Protein AF-A0A358XU32-F1 (afdb_monomer)

Radius of gyration: 19.46 Å; Cα contacts (8 Å, |Δi|>4): 317; chains: 1; bounding box: 49×41×55 Å

Sequence (170 aa):
PSLWIEPQGDWGEGEVILVEIPSSSETIDNIVAFWQPARGLSGYQDYYFAYRMSWGAEPLSAPHSGLILETAAGKPAFGDEGSDERVFVIDFSDGDSIHDFSTETNVAQVNAFSSAGKITNVSASLVGASGNYRVYLKLDPGDADLAELRVAIEVGGRQWGETWLYRWTR

Structure (mmCIF, N/CA/C/O backbone):
data_AF-A0A358XU32-F1
#
_entry.id   AF-A0A358XU32-F1
#
loop_
_atom_site.group_PDB
_atom_site.id
_atom_site.type_symbol
_atom_site.label_atom_id
_atom_site.label_alt_id
_atom_site.label_comp_id
_atom_site.label_asym_id
_atom_site.label_entity_id
_atom_site.label_seq_id
_atom_site.pdbx_PDB_ins_code
_atom_site.Cartn_x
_atom_site.Cartn_y
_atom_site.Cartn_z
_atom_site.occupancy
_atom_site.B_iso_or_equiv
_atom_site.auth_seq_id
_atom_site.auth_comp_id
_atom_site.auth_asym_id
_atom_site.auth_atom_id
_atom_site.pdbx_PDB_model_num
ATOM 1 N N . PRO A 1 1 ? -16.948 9.452 -1.494 1.00 88.69 1 PRO A N 1
ATOM 2 C CA . PRO A 1 1 ? -16.192 10.289 -0.532 1.00 88.69 1 PRO A CA 1
ATOM 3 C C . PRO A 1 1 ? -15.270 9.383 0.281 1.00 88.69 1 PRO A C 1
ATOM 5 O O . PRO A 1 1 ? -15.621 8.225 0.484 1.00 88.69 1 PRO A O 1
ATOM 8 N N . SER A 1 2 ? -14.144 9.909 0.744 1.00 91.06 2 SER A N 1
ATOM 9 C CA . SER A 1 2 ? -13.258 9.260 1.708 1.00 91.06 2 SER A CA 1
ATOM 10 C C . SER A 1 2 ? -13.798 9.458 3.127 1.00 91.06 2 SER A C 1
ATOM 12 O O . SER A 1 2 ? -14.370 10.511 3.432 1.00 91.06 2 SER A O 1
ATOM 14 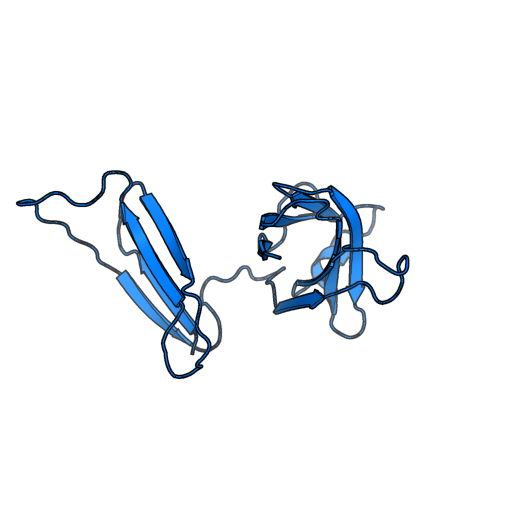N N . LEU A 1 3 ? -13.625 8.451 3.987 1.00 92.88 3 LEU A N 1
ATOM 15 C CA . LEU A 1 3 ? -13.949 8.498 5.414 1.00 92.88 3 LEU A CA 1
ATOM 16 C C . LEU A 1 3 ? -12.671 8.281 6.224 1.00 92.88 3 LEU A C 1
ATOM 18 O O . LEU A 1 3 ? -12.036 7.237 6.116 1.00 92.88 3 LEU A O 1
ATOM 22 N N . TRP A 1 4 ? -12.331 9.250 7.067 1.00 92.81 4 TRP A N 1
ATOM 23 C CA . TRP A 1 4 ? -11.232 9.151 8.019 1.00 92.81 4 TRP A CA 1
ATOM 24 C C . TRP A 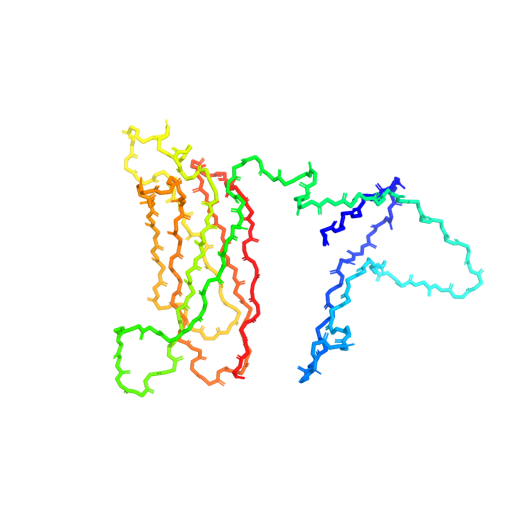1 4 ? -11.765 8.930 9.437 1.00 92.81 4 TRP A C 1
ATOM 26 O O . TRP A 1 4 ? -12.598 9.710 9.912 1.00 92.81 4 TRP A O 1
ATOM 36 N N . ILE A 1 5 ? -11.271 7.886 10.107 1.00 93.94 5 ILE A N 1
ATOM 37 C CA . ILE A 1 5 ? -11.549 7.602 11.518 1.00 93.94 5 ILE A CA 1
ATOM 38 C C . ILE A 1 5 ? -10.368 8.077 12.352 1.00 93.94 5 ILE A C 1
ATOM 40 O O . ILE A 1 5 ? -9.248 7.604 12.189 1.00 93.94 5 ILE A O 1
ATOM 44 N N . GLU A 1 6 ? -10.635 8.987 13.280 1.00 93.75 6 GLU A N 1
ATOM 45 C CA . GLU A 1 6 ? -9.652 9.454 14.251 1.00 93.75 6 GLU A CA 1
ATOM 46 C C . GLU A 1 6 ? -10.066 8.991 15.654 1.00 93.75 6 GLU A C 1
ATOM 48 O O . GLU A 1 6 ? -11.020 9.548 16.221 1.00 93.75 6 GLU A O 1
ATOM 53 N N . PRO A 1 7 ? -9.385 7.975 16.217 1.00 95.31 7 PRO A N 1
ATOM 54 C CA . PRO A 1 7 ? -9.605 7.535 17.588 1.00 95.31 7 PRO A CA 1
ATOM 55 C C . PRO A 1 7 ? -9.501 8.701 18.574 1.00 95.31 7 PRO A C 1
ATOM 57 O O . PRO A 1 7 ? -8.613 9.545 18.475 1.00 95.31 7 PRO A O 1
ATOM 60 N N . GLN A 1 8 ? -10.427 8.761 19.526 1.00 96.56 8 GLN A N 1
ATOM 61 C CA . GLN A 1 8 ? -10.395 9.710 20.633 1.00 96.56 8 GLN A CA 1
ATOM 62 C C . GLN A 1 8 ? -10.092 8.941 21.917 1.00 96.56 8 GLN A C 1
ATOM 64 O O . GLN A 1 8 ? -10.892 8.118 22.368 1.00 96.56 8 GLN A O 1
ATOM 69 N N . GLY A 1 9 ? -8.933 9.231 22.501 1.00 94.62 9 GLY A N 1
ATOM 70 C CA . GLY A 1 9 ? -8.390 8.471 23.622 1.00 94.62 9 GLY A CA 1
ATOM 71 C C . GLY A 1 9 ? -7.558 7.271 23.171 1.00 94.62 9 GLY A C 1
ATOM 72 O O . GLY A 1 9 ? -7.222 7.129 21.998 1.00 94.62 9 GLY A O 1
ATOM 73 N N . ASP A 1 10 ? -7.200 6.432 24.136 1.00 93.88 10 ASP A N 1
ATOM 74 C CA . ASP A 1 10 ? -6.368 5.253 23.920 1.00 93.88 10 ASP A CA 1
ATOM 75 C C . ASP A 1 10 ? -7.252 4.016 23.720 1.00 93.88 10 ASP A C 1
ATOM 77 O O . ASP A 1 10 ? -8.004 3.627 24.614 1.00 93.88 10 ASP A O 1
ATOM 81 N N . TRP A 1 11 ? -7.189 3.423 22.528 1.00 94.44 11 TRP A N 1
ATOM 82 C CA . TRP A 1 11 ? -7.909 2.190 22.191 1.00 94.44 11 TRP A CA 1
ATOM 83 C C . TRP A 1 11 ? -7.127 0.922 22.563 1.00 94.44 11 TRP A C 1
ATOM 85 O O . TRP A 1 11 ? -7.644 -0.185 22.393 1.00 94.44 11 TRP A O 1
ATOM 95 N N . GLY A 1 12 ? -5.915 1.080 23.101 1.00 94.19 12 GLY A N 1
ATOM 96 C CA . GLY A 1 12 ? -5.011 0.001 23.468 1.00 94.19 12 GLY A CA 1
ATOM 97 C C . GLY A 1 12 ? -4.311 -0.633 22.268 1.00 94.19 12 GLY A C 1
ATOM 98 O O . GLY A 1 12 ? -4.339 -0.128 21.148 1.00 94.19 12 GLY A O 1
ATOM 99 N N . GLU A 1 13 ? -3.660 -1.768 22.516 1.00 95.88 13 GLU A N 1
ATOM 100 C CA . GLU A 1 13 ? -3.020 -2.567 21.470 1.00 95.88 13 GLU A CA 1
ATOM 101 C C . GLU A 1 13 ? -4.052 -3.294 20.602 1.00 95.88 13 GLU A C 1
ATOM 103 O O . GLU A 1 13 ? -5.073 -3.797 21.084 1.00 95.88 13 GLU A O 1
ATOM 108 N N . GLY A 1 14 ? -3.739 -3.415 19.319 1.00 95.88 14 GLY A N 1
ATOM 109 C CA . GLY A 1 14 ? -4.583 -4.057 18.325 1.00 95.88 14 GLY A CA 1
ATOM 110 C C . GLY A 1 14 ? -4.071 -3.792 16.920 1.00 95.88 14 GLY A C 1
ATOM 111 O O . GLY A 1 14 ? -2.914 -3.416 16.726 1.00 95.88 14 GLY A O 1
ATOM 112 N N . GLU A 1 15 ? -4.946 -3.986 15.949 1.00 96.81 15 GLU A N 1
ATOM 113 C CA . GLU A 1 15 ? -4.623 -3.882 14.535 1.00 96.81 15 GLU A CA 1
ATOM 114 C C . GLU A 1 15 ? -5.796 -3.317 13.734 1.00 96.81 15 GLU A C 1
ATOM 116 O O . GLU A 1 15 ? -6.964 -3.494 14.084 1.00 96.81 15 GLU A O 1
ATOM 121 N N . VAL A 1 16 ? -5.482 -2.623 12.641 1.00 96.19 16 VAL A N 1
ATOM 122 C CA . VAL A 1 16 ? -6.480 -2.273 11.629 1.00 96.19 16 VAL A CA 1
ATOM 123 C C . VAL A 1 16 ? -6.573 -3.440 10.658 1.00 96.19 16 VAL A C 1
ATOM 125 O O . VAL A 1 16 ? -5.590 -3.796 10.012 1.00 96.19 16 VAL A O 1
ATOM 128 N N . ILE A 1 17 ? -7.758 -4.027 10.561 1.00 96.44 17 ILE A N 1
ATOM 129 C CA . ILE A 1 17 ? -8.057 -5.134 9.664 1.00 96.44 17 ILE A CA 1
ATOM 130 C C . ILE A 1 17 ? -8.706 -4.593 8.400 1.00 96.44 17 ILE A C 1
ATOM 132 O O . ILE A 1 17 ? -9.667 -3.826 8.473 1.00 96.44 17 ILE A O 1
ATOM 136 N N . LEU A 1 18 ? -8.207 -5.051 7.253 1.00 95.94 18 LEU A N 1
ATOM 137 C CA . LEU A 1 18 ? -8.841 -4.916 5.948 1.00 95.94 18 LEU A CA 1
ATOM 138 C C . LEU A 1 18 ? -9.359 -6.290 5.513 1.00 95.94 18 LEU A C 1
ATOM 140 O O . LEU A 1 18 ? -8.600 -7.259 5.464 1.00 95.94 18 LEU A O 1
ATOM 144 N N . VAL A 1 19 ? -10.646 -6.369 5.188 1.00 95.25 19 VAL A N 1
ATOM 145 C CA . VAL A 1 19 ? -11.275 -7.550 4.596 1.00 95.25 19 VAL A CA 1
ATOM 146 C C . VAL A 1 19 ? -11.686 -7.218 3.175 1.00 95.25 19 VAL A C 1
ATOM 148 O O . VAL A 1 19 ? -12.466 -6.294 2.942 1.00 95.25 19 VAL A O 1
ATOM 151 N N . GLU A 1 20 ? -11.187 -8.021 2.245 1.00 93.75 20 GLU A N 1
ATOM 152 C CA . GLU A 1 20 ? -11.526 -7.966 0.830 1.00 93.75 20 GLU A CA 1
ATOM 153 C C . GLU A 1 20 ? -12.323 -9.222 0.485 1.00 93.75 20 GLU A C 1
ATOM 155 O O . GLU A 1 20 ? -11.852 -10.349 0.656 1.00 93.75 20 GLU A O 1
ATOM 160 N N . ILE A 1 21 ? -13.557 -9.035 0.034 1.00 93.12 21 ILE A N 1
ATOM 161 C CA . ILE A 1 21 ? -14.456 -10.124 -0.335 1.00 93.12 21 ILE A CA 1
ATOM 162 C C . ILE A 1 21 ? -14.474 -10.201 -1.864 1.00 93.12 21 ILE A C 1
ATOM 164 O O . ILE A 1 21 ? -14.768 -9.201 -2.519 1.00 93.12 21 ILE A O 1
ATOM 168 N N . PRO A 1 22 ? -14.182 -11.356 -2.484 1.00 91.00 22 PRO A N 1
ATOM 169 C CA . PRO A 1 22 ? -14.328 -11.495 -3.926 1.00 91.00 22 PRO A CA 1
ATOM 170 C C . PRO A 1 22 ? -15.769 -11.187 -4.353 1.00 91.00 22 PRO A C 1
ATOM 172 O O . PRO A 1 22 ? -16.711 -11.834 -3.897 1.00 91.00 22 PRO A O 1
ATOM 175 N N . SER A 1 23 ? -15.940 -10.201 -5.233 1.00 91.44 23 SER A N 1
ATOM 176 C CA . SER A 1 23 ? -17.242 -9.811 -5.774 1.00 91.44 23 SER A CA 1
ATOM 177 C C . SER A 1 23 ? -17.152 -9.632 -7.283 1.00 91.44 23 SER A C 1
ATOM 179 O O . SER A 1 23 ? -16.192 -9.067 -7.800 1.00 91.44 23 SER A O 1
ATOM 181 N N . SER A 1 24 ? -18.176 -10.106 -7.990 1.00 92.00 24 SER A N 1
ATOM 182 C CA . SER A 1 24 ? -18.363 -9.875 -9.425 1.00 92.00 24 SER A CA 1
ATOM 183 C C . SER A 1 24 ? -19.356 -8.743 -9.718 1.00 92.00 24 SER A C 1
ATOM 185 O O . SER A 1 24 ? -19.739 -8.562 -10.871 1.00 92.00 24 SER A O 1
ATOM 187 N N . SER A 1 25 ? -19.836 -8.035 -8.688 1.00 92.19 25 SER A N 1
ATOM 188 C CA . SER A 1 25 ? -20.835 -6.968 -8.802 1.00 92.19 25 SER A CA 1
ATOM 189 C C . SER A 1 25 ? -20.398 -5.728 -8.034 1.00 92.19 25 SER A C 1
ATOM 191 O O . SER A 1 25 ? -20.047 -5.824 -6.860 1.00 92.19 25 SER A O 1
ATOM 193 N N . GLU A 1 26 ? -20.509 -4.560 -8.667 1.00 90.12 26 GLU A N 1
ATOM 194 C CA . GLU A 1 26 ? -20.269 -3.259 -8.023 1.00 90.12 26 GLU A CA 1
ATOM 195 C C . GLU A 1 26 ? -21.343 -2.889 -6.990 1.00 90.12 26 GLU A C 1
ATOM 197 O O . GLU A 1 26 ? -21.133 -2.024 -6.150 1.00 90.12 26 GLU A O 1
ATOM 202 N N . THR A 1 27 ? -22.510 -3.540 -7.042 1.00 91.75 27 THR A N 1
ATOM 203 C CA . THR A 1 27 ? -23.629 -3.258 -6.130 1.00 91.75 27 THR A CA 1
ATOM 204 C C . THR A 1 27 ? -23.484 -3.919 -4.762 1.00 91.75 27 THR A C 1
ATOM 206 O O . THR A 1 27 ? -24.317 -3.691 -3.886 1.00 91.75 27 THR A O 1
ATOM 209 N N . ILE A 1 28 ? -22.479 -4.780 -4.596 1.00 90.62 28 ILE A N 1
ATOM 210 C CA . ILE A 1 28 ? -22.222 -5.513 -3.361 1.00 90.62 28 ILE A CA 1
ATOM 211 C C . ILE A 1 28 ? -20.959 -4.931 -2.745 1.00 90.62 28 ILE A C 1
ATOM 213 O O . ILE A 1 28 ? -19.878 -5.079 -3.316 1.00 90.62 28 ILE A O 1
ATOM 217 N N . ASP A 1 29 ? -21.102 -4.314 -1.572 1.00 92.12 29 ASP A N 1
ATOM 218 C CA . ASP A 1 29 ? -19.961 -3.848 -0.790 1.00 92.12 29 ASP A CA 1
ATOM 219 C C . ASP A 1 29 ? -19.021 -5.019 -0.504 1.00 92.12 29 ASP A C 1
ATOM 221 O O . ASP A 1 29 ? -19.417 -6.051 0.046 1.00 92.12 29 ASP A O 1
ATOM 225 N N . ASN A 1 30 ? -17.765 -4.856 -0.898 1.00 94.81 30 ASN A N 1
ATOM 226 C CA . ASN A 1 30 ? -16.784 -5.930 -0.880 1.00 94.81 30 ASN A CA 1
ATOM 227 C C . ASN A 1 30 ? -15.498 -5.563 -0.125 1.00 94.81 30 ASN A C 1
ATOM 229 O O . ASN A 1 30 ? -14.555 -6.352 -0.109 1.00 94.81 30 ASN A O 1
ATOM 233 N N . ILE A 1 31 ? -15.484 -4.392 0.518 1.00 95.94 31 ILE A N 1
ATOM 234 C CA . ILE A 1 31 ? -14.379 -3.873 1.323 1.00 95.94 31 ILE A CA 1
ATOM 235 C C . ILE A 1 31 ? -14.896 -3.529 2.718 1.00 95.94 31 ILE A C 1
ATOM 237 O O . ILE A 1 31 ? -15.850 -2.765 2.866 1.00 95.94 31 ILE A O 1
ATOM 241 N N . VAL A 1 32 ? -14.242 -4.065 3.748 1.00 96.75 32 VAL A N 1
ATOM 242 C CA . VAL A 1 32 ? -14.517 -3.735 5.153 1.00 96.75 32 VAL A CA 1
ATOM 243 C C . VAL A 1 32 ? -13.209 -3.376 5.843 1.00 96.75 32 VAL A C 1
ATOM 245 O O . VAL A 1 32 ? -12.237 -4.118 5.738 1.00 96.75 32 VAL A O 1
ATOM 248 N N . ALA A 1 33 ? -13.189 -2.265 6.580 1.00 96.75 33 ALA A N 1
ATOM 249 C CA . ALA A 1 33 ? -12.054 -1.866 7.404 1.00 96.75 33 ALA A CA 1
ATOM 250 C C . ALA A 1 33 ? -12.504 -1.582 8.841 1.00 96.75 33 ALA A C 1
ATOM 252 O O . ALA A 1 33 ? -13.501 -0.888 9.053 1.00 96.75 33 ALA A O 1
ATOM 253 N N . PHE A 1 34 ? -11.789 -2.115 9.832 1.00 96.19 34 PHE A N 1
ATOM 254 C CA . PHE A 1 34 ? -12.105 -1.901 11.246 1.00 96.19 34 PHE A CA 1
ATOM 255 C C . PHE A 1 34 ? -10.878 -2.065 12.145 1.00 96.19 34 PHE A C 1
ATOM 257 O O . PHE A 1 34 ? -9.904 -2.714 11.784 1.00 96.19 34 PHE A O 1
ATOM 264 N N . TRP A 1 35 ? -10.939 -1.480 13.340 1.00 97.00 35 TRP A N 1
ATOM 265 C CA . TRP A 1 35 ? -9.967 -1.727 14.402 1.00 97.00 35 TRP A CA 1
ATOM 266 C C . TRP A 1 35 ? -10.348 -2.973 15.205 1.00 97.00 35 TRP A C 1
ATOM 268 O O . TRP A 1 35 ? -11.494 -3.105 15.641 1.00 97.00 35 TRP A O 1
ATOM 278 N N . GLN A 1 36 ? -9.379 -3.853 15.444 1.00 95.94 36 GLN A N 1
ATOM 279 C CA . GLN A 1 36 ? -9.516 -5.053 16.257 1.00 95.94 36 GLN A CA 1
ATOM 280 C C . GLN A 1 36 ? -8.546 -4.998 17.449 1.00 95.94 36 GLN A C 1
ATOM 282 O O . GLN A 1 36 ? -7.333 -5.022 17.245 1.00 95.94 36 GLN A O 1
ATOM 287 N N . PRO A 1 37 ? -9.039 -4.970 18.702 1.00 95.88 37 PRO A N 1
ATOM 288 C CA . PRO A 1 37 ? -8.181 -5.060 19.882 1.00 95.88 37 PRO A CA 1
ATOM 289 C C . PRO A 1 37 ? -7.406 -6.383 19.920 1.00 95.88 37 PRO A C 1
ATOM 291 O O . PRO A 1 37 ? -7.974 -7.441 19.647 1.00 95.88 37 PRO A O 1
ATOM 294 N N . ALA A 1 38 ? -6.143 -6.356 20.351 1.00 95.69 38 ALA A N 1
ATOM 295 C CA . ALA A 1 38 ? -5.232 -7.508 20.291 1.00 95.69 38 ALA A CA 1
ATOM 296 C C . ALA A 1 38 ? -5.727 -8.746 21.064 1.00 95.69 38 ALA A C 1
ATOM 298 O O . ALA A 1 38 ? -5.402 -9.880 20.721 1.00 95.69 38 ALA A O 1
ATOM 299 N N . ARG A 1 39 ? -6.518 -8.544 22.126 1.00 91.38 39 ARG A N 1
ATOM 300 C CA . ARG A 1 39 ? -7.095 -9.626 22.948 1.00 91.38 39 ARG A CA 1
ATOM 301 C C . ARG A 1 39 ? -8.566 -9.912 22.632 1.00 91.38 39 ARG A C 1
ATOM 303 O O . ARG A 1 39 ? -9.197 -10.693 23.342 1.00 91.38 39 ARG A O 1
ATOM 310 N N . GLY A 1 40 ? -9.103 -9.284 21.586 1.00 90.56 40 GLY A N 1
ATOM 311 C CA . GLY A 1 40 ? -10.523 -9.303 21.262 1.00 90.56 40 GLY A CA 1
ATOM 312 C C . GLY A 1 40 ? -11.389 -8.619 22.323 1.00 90.56 40 GLY A C 1
ATOM 313 O O . GLY A 1 40 ? -10.898 -7.962 23.243 1.00 90.56 40 GLY A O 1
ATOM 314 N N . LEU A 1 41 ? -12.702 -8.782 22.180 1.00 91.00 41 LEU A N 1
ATOM 315 C CA . LEU A 1 41 ? -13.702 -8.316 23.138 1.00 91.00 41 LEU A CA 1
ATOM 316 C C . LEU A 1 41 ? -14.318 -9.532 23.831 1.00 91.00 41 LEU A C 1
ATOM 318 O O . LEU A 1 41 ? -14.727 -10.489 23.173 1.00 91.00 41 LEU A O 1
ATOM 322 N N . SER A 1 42 ? -14.380 -9.504 25.159 1.00 89.62 42 SER A N 1
ATOM 323 C CA . SER A 1 42 ? -14.953 -10.588 25.961 1.00 89.62 42 SER A CA 1
ATOM 324 C C . SER A 1 42 ? -16.368 -10.250 26.426 1.00 89.62 42 SER A C 1
ATOM 326 O O . SER A 1 42 ? -16.716 -9.086 26.617 1.00 89.62 42 SER A O 1
ATOM 328 N N . GLY A 1 43 ? -17.202 -11.276 26.603 1.00 92.81 43 GLY A N 1
ATOM 329 C CA . GLY A 1 43 ? -18.561 -11.089 27.107 1.00 92.81 43 GLY A CA 1
ATOM 330 C C . GLY A 1 43 ? -18.581 -10.537 28.537 1.00 92.81 43 GLY A C 1
ATOM 331 O O . GLY A 1 43 ? -17.680 -10.813 29.327 1.00 92.81 43 GLY A O 1
ATOM 332 N N . TYR A 1 44 ? -19.654 -9.816 28.876 1.00 90.25 44 TYR A N 1
ATOM 333 C CA . TYR A 1 44 ? -19.908 -9.255 30.213 1.00 90.25 44 TYR A CA 1
ATOM 334 C C . TYR A 1 44 ? -18.902 -8.187 30.681 1.00 90.25 44 TYR A C 1
ATOM 336 O O . TYR A 1 44 ? -18.774 -7.950 31.882 1.00 90.25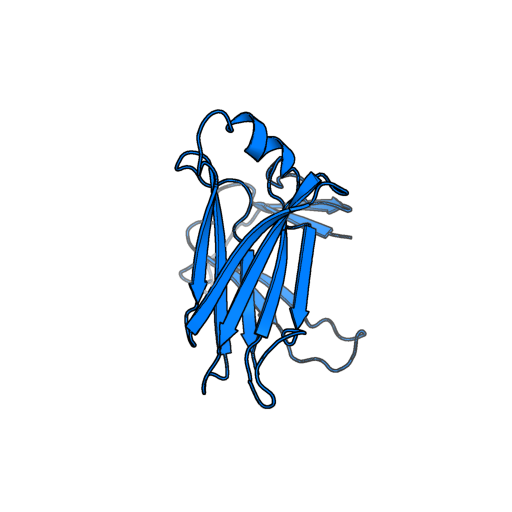 44 TYR A O 1
ATOM 344 N N . GLN A 1 45 ? -18.209 -7.536 29.746 1.00 91.75 45 GLN A N 1
ATOM 345 C CA . GLN A 1 45 ? -17.372 -6.364 29.999 1.00 91.75 45 GLN A CA 1
ATOM 346 C C . GLN A 1 45 ? -17.872 -5.168 29.187 1.00 91.75 45 GLN A C 1
ATOM 348 O O . GLN A 1 45 ? -18.323 -5.330 28.052 1.00 91.75 45 GLN A O 1
ATOM 353 N N . ASP A 1 46 ? -17.752 -3.975 29.769 1.00 91.19 46 ASP A N 1
ATOM 354 C CA . ASP A 1 46 ? -18.028 -2.718 29.080 1.00 91.19 46 ASP A CA 1
ATOM 355 C C . ASP A 1 46 ? -16.759 -2.220 28.386 1.00 91.19 46 ASP A C 1
ATOM 357 O O . ASP A 1 46 ? -15.684 -2.164 28.989 1.00 91.19 46 ASP A O 1
ATOM 361 N N . TYR A 1 47 ? -16.901 -1.802 27.131 1.00 90.94 47 TYR A N 1
ATOM 362 C CA . TYR A 1 47 ? -15.832 -1.193 26.348 1.00 90.94 47 TYR A CA 1
ATOM 363 C C . TYR A 1 47 ? -16.300 0.160 25.824 1.00 90.94 47 TYR A C 1
ATOM 365 O O . TYR A 1 47 ? -17.424 0.294 25.338 1.00 90.94 47 TYR A O 1
ATOM 373 N N . TYR A 1 48 ? -15.428 1.161 25.902 1.00 92.25 48 TYR A N 1
ATOM 374 C CA . TYR A 1 48 ? -15.724 2.520 25.470 1.00 92.25 48 TYR A CA 1
ATOM 375 C C . TYR A 1 48 ? -14.771 2.907 24.344 1.00 92.25 48 TYR A C 1
ATOM 377 O O . TYR A 1 48 ? -13.566 3.003 24.554 1.00 92.25 48 TYR A O 1
ATOM 385 N N . PHE A 1 49 ? -15.326 3.159 23.161 1.00 95.00 49 PHE A N 1
ATOM 386 C CA . PHE A 1 49 ? -14.587 3.648 22.002 1.00 95.00 49 PHE A CA 1
ATOM 387 C C . PHE A 1 49 ? -15.208 4.965 21.551 1.00 95.00 49 PHE A C 1
ATOM 389 O O . PHE A 1 49 ? -16.359 5.004 21.119 1.00 95.00 49 PHE A O 1
ATOM 396 N N . ALA A 1 50 ? -14.448 6.049 21.661 1.00 97.31 50 ALA A N 1
ATOM 397 C CA . ALA A 1 50 ? -14.810 7.338 21.093 1.00 97.31 50 ALA A CA 1
ATOM 398 C C . ALA A 1 50 ? -13.963 7.586 19.840 1.00 97.31 50 ALA A C 1
ATOM 400 O O . ALA A 1 50 ? -12.780 7.254 19.816 1.00 97.31 50 ALA A O 1
ATOM 401 N N . TYR A 1 51 ? -14.560 8.162 18.799 1.00 96.81 51 TYR A N 1
ATOM 402 C CA . TYR A 1 51 ? -13.863 8.546 17.573 1.00 96.81 51 TYR A CA 1
ATOM 403 C C . TYR A 1 51 ? -14.547 9.729 16.893 1.00 96.81 51 TYR A C 1
ATOM 405 O O . TYR A 1 51 ? -15.729 10.003 17.114 1.00 96.81 51 TYR A O 1
ATOM 413 N N . ARG A 1 52 ? -13.798 10.404 16.021 1.00 95.56 52 ARG A N 1
ATOM 414 C CA . ARG A 1 52 ? -14.312 11.385 15.064 1.00 95.56 52 ARG A CA 1
ATOM 415 C C . ARG A 1 52 ? -14.323 10.781 13.662 1.00 95.56 52 ARG A C 1
ATOM 417 O O . ARG A 1 52 ? -13.360 10.138 13.257 1.00 95.56 52 ARG A O 1
ATOM 424 N N . MET A 1 53 ? -15.415 11.017 12.938 1.00 95.12 53 MET A N 1
ATOM 425 C CA . MET A 1 53 ? -15.551 10.694 11.520 1.00 95.12 53 MET A CA 1
ATOM 426 C C . MET A 1 53 ? -15.425 11.968 10.692 1.00 95.12 53 MET A C 1
ATOM 428 O O . MET A 1 53 ? -16.195 12.909 10.896 1.00 95.12 53 MET A O 1
ATOM 432 N N . SER A 1 54 ? -14.501 11.975 9.738 1.00 93.31 54 SER A N 1
ATOM 433 C CA . SER A 1 54 ? -14.332 13.074 8.788 1.00 93.31 54 SER A CA 1
ATOM 434 C C . SER A 1 54 ? -14.572 12.569 7.372 1.00 93.31 54 SER A C 1
ATOM 436 O O . SER A 1 54 ? -13.873 11.672 6.906 1.00 93.31 54 SER A O 1
ATOM 438 N N . TRP A 1 55 ? -15.562 13.148 6.694 1.00 93.75 55 TRP A N 1
ATOM 439 C CA . TRP A 1 55 ? -15.920 12.813 5.317 1.00 93.75 55 TRP A CA 1
ATOM 440 C C . TRP A 1 55 ? -15.390 13.890 4.372 1.00 93.75 55 TRP A C 1
ATOM 442 O O . TRP A 1 55 ? -15.633 15.076 4.598 1.00 93.75 55 TRP A O 1
ATOM 452 N N . GLY A 1 56 ? -14.693 13.495 3.311 1.00 90.19 56 GLY A N 1
ATOM 453 C CA . GLY A 1 56 ? -14.063 14.442 2.389 1.00 90.19 56 GLY A CA 1
ATOM 454 C C . GLY A 1 56 ? -13.621 13.805 1.079 1.00 90.19 56 GLY A C 1
ATOM 455 O O . GLY A 1 56 ? -13.945 12.653 0.801 1.00 90.19 56 GLY A O 1
ATOM 456 N N . ALA A 1 57 ? -12.915 14.571 0.249 1.00 85.75 57 ALA A N 1
ATOM 457 C CA . ALA A 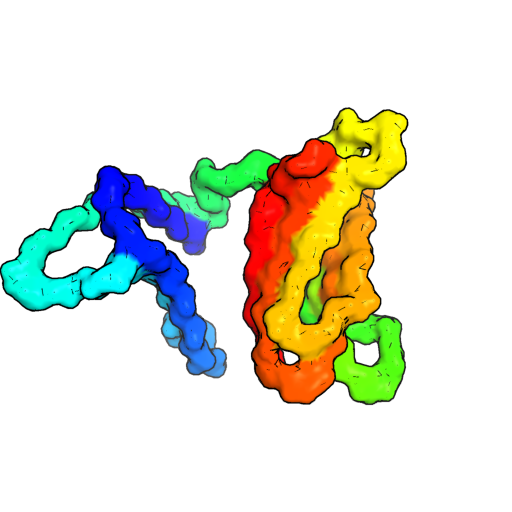1 57 ? -12.233 14.023 -0.924 1.00 85.75 57 ALA A CA 1
ATOM 458 C C . ALA A 1 57 ? -10.922 13.340 -0.503 1.00 85.75 57 ALA A C 1
ATOM 460 O O . ALA A 1 57 ? -10.711 12.173 -0.814 1.00 85.75 57 ALA A O 1
ATOM 461 N N . GLU A 1 58 ? -10.130 14.040 0.311 1.00 75.94 58 GLU A N 1
ATOM 462 C CA . GLU A 1 58 ? -8.814 13.610 0.786 1.00 75.94 58 GLU A CA 1
ATOM 463 C C . GLU A 1 58 ? -8.802 13.395 2.311 1.00 75.94 58 GLU A C 1
ATOM 465 O O . GLU A 1 58 ? -9.563 14.057 3.033 1.00 75.94 58 GLU A O 1
ATOM 470 N N . PRO A 1 59 ? -7.948 12.494 2.831 1.00 71.31 59 PRO A N 1
ATOM 471 C CA . PRO A 1 59 ? -7.741 12.337 4.266 1.00 71.31 59 PRO A CA 1
ATOM 472 C C . PRO A 1 59 ? -7.072 13.578 4.884 1.00 71.31 59 PRO A C 1
ATOM 474 O O . PRO A 1 59 ? -6.155 14.166 4.321 1.00 71.31 59 PRO A O 1
ATOM 477 N N . LEU A 1 60 ? -7.516 13.978 6.082 1.00 68.25 60 LEU A N 1
ATOM 478 C CA . LEU A 1 60 ? -7.083 15.229 6.733 1.00 68.25 60 LEU A CA 1
ATOM 479 C C . LEU A 1 60 ? -5.637 15.211 7.259 1.00 68.25 60 LEU A C 1
ATOM 481 O O . LEU A 1 60 ? -5.079 16.271 7.529 1.00 68.25 60 LEU A O 1
ATOM 485 N N . SER A 1 61 ? -5.054 14.029 7.458 1.00 68.56 61 SER A N 1
ATOM 486 C CA . SER A 1 61 ? -3.735 13.838 8.081 1.00 68.56 61 SER A CA 1
ATOM 487 C C . SER A 1 61 ? -2.720 13.170 7.155 1.00 68.56 61 SER A C 1
ATOM 489 O O . SER A 1 61 ? -1.742 12.593 7.630 1.00 68.56 61 SER A O 1
ATOM 491 N N . ALA A 1 62 ? -2.972 13.198 5.849 1.00 65.75 62 ALA A N 1
ATOM 492 C CA . ALA A 1 62 ? -2.051 12.672 4.857 1.00 65.75 62 ALA A CA 1
ATOM 493 C C . ALA A 1 62 ? -0.692 13.409 4.968 1.00 65.75 62 ALA A C 1
ATOM 495 O O . ALA A 1 62 ? -0.685 14.621 5.224 1.00 65.75 62 ALA A O 1
ATOM 496 N N . PRO A 1 63 ? 0.465 12.727 4.845 1.00 66.31 63 PRO A N 1
ATOM 497 C CA . PRO A 1 63 ? 1.750 13.417 4.816 1.00 66.31 63 PRO A CA 1
ATOM 498 C C . PRO A 1 63 ? 1.754 14.491 3.721 1.00 66.31 63 PRO A C 1
ATOM 500 O O . PRO A 1 63 ? 1.192 14.308 2.648 1.00 66.31 63 PRO A O 1
ATOM 503 N N . HIS A 1 64 ? 2.377 15.638 4.002 1.00 73.75 64 HIS A N 1
ATOM 504 C CA . HIS A 1 64 ? 2.354 16.775 3.073 1.00 73.75 64 HIS A CA 1
ATOM 505 C C . HIS A 1 64 ? 3.106 16.476 1.760 1.00 73.75 64 HIS A C 1
ATOM 507 O O . HIS A 1 64 ? 2.756 17.042 0.729 1.00 73.75 64 HIS A O 1
ATOM 513 N N . SER A 1 65 ? 4.081 15.560 1.796 1.00 85.56 65 SER A N 1
ATOM 514 C CA . SER A 1 65 ? 4.879 15.118 0.646 1.00 85.56 65 SER A CA 1
ATOM 515 C C . SER A 1 65 ? 4.845 13.597 0.530 1.00 85.56 65 SER A C 1
ATOM 517 O O . SER A 1 65 ? 4.776 12.907 1.550 1.00 85.56 65 SER A O 1
ATOM 519 N N . GLY A 1 66 ? 4.943 13.073 -0.693 1.00 90.75 66 GLY A N 1
ATOM 520 C CA . GLY A 1 66 ? 5.041 11.638 -0.950 1.00 90.75 66 GLY A CA 1
ATOM 521 C C . GLY A 1 66 ? 3.764 10.850 -0.643 1.00 90.75 66 GLY A C 1
ATOM 522 O O . GLY A 1 66 ? 3.842 9.726 -0.147 1.00 90.75 66 GLY A O 1
ATOM 523 N N . LEU A 1 67 ? 2.597 11.434 -0.924 1.00 92.94 67 LEU A N 1
ATOM 524 C CA . LEU A 1 67 ? 1.321 10.710 -0.959 1.00 92.94 67 LEU A CA 1
ATOM 525 C C . LEU A 1 67 ? 1.271 9.805 -2.175 1.00 92.94 67 LEU A C 1
ATOM 527 O O . LEU A 1 67 ? 1.661 10.235 -3.259 1.00 92.94 67 LEU A O 1
ATOM 531 N N . ILE A 1 68 ? 0.744 8.595 -2.029 1.00 94.19 68 ILE A N 1
ATOM 532 C CA . ILE A 1 68 ? 0.523 7.721 -3.179 1.00 94.19 68 ILE A CA 1
ATOM 533 C C . ILE A 1 68 ? -0.718 8.214 -3.926 1.00 94.19 68 ILE A C 1
ATOM 535 O O . ILE A 1 68 ? -1.842 8.097 -3.445 1.00 94.19 68 ILE A O 1
ATOM 539 N N . LEU A 1 69 ? -0.506 8.767 -5.117 1.00 93.50 69 LEU A N 1
ATOM 540 C CA . LEU A 1 69 ? -1.563 9.325 -5.959 1.00 93.50 69 LEU A CA 1
ATOM 541 C C . LEU A 1 69 ? -2.248 8.252 -6.804 1.00 93.50 69 LEU A C 1
ATOM 543 O O . LEU A 1 69 ? -3.462 8.272 -6.986 1.00 93.50 69 LEU A O 1
ATOM 547 N N . GLU A 1 70 ? -1.460 7.325 -7.345 1.00 94.75 70 GLU A N 1
ATOM 548 C CA . GLU A 1 70 ? -1.950 6.287 -8.243 1.00 94.75 70 GLU A CA 1
ATOM 549 C C . GLU A 1 70 ? -1.053 5.049 -8.182 1.00 94.75 70 GLU A C 1
ATOM 551 O O . GLU A 1 70 ? 0.158 5.125 -7.958 1.00 94.75 70 GLU A O 1
ATOM 556 N N . THR A 1 71 ? -1.667 3.889 -8.409 1.00 97.69 71 THR A N 1
ATOM 557 C CA . THR A 1 71 ? -0.969 2.636 -8.690 1.00 97.69 71 THR A CA 1
ATOM 558 C C . THR A 1 71 ? -1.531 2.026 -9.967 1.00 97.69 71 THR A C 1
ATOM 560 O O . THR A 1 71 ? -2.712 1.689 -10.027 1.00 97.69 71 THR A O 1
ATOM 563 N N . ALA A 1 72 ? -0.673 1.815 -10.961 1.00 97.00 72 ALA A N 1
ATOM 564 C CA . ALA A 1 72 ? -0.987 1.033 -12.151 1.00 97.00 72 ALA A CA 1
ATOM 565 C C . ALA A 1 72 ? -0.265 -0.316 -12.073 1.00 97.00 72 ALA A C 1
ATOM 567 O O . ALA A 1 72 ? 0.935 -0.362 -11.806 1.00 97.00 72 ALA A O 1
ATOM 568 N N . ALA A 1 73 ? -0.970 -1.416 -12.329 1.00 96.25 73 ALA A N 1
ATOM 569 C CA . ALA A 1 73 ? -0.402 -2.761 -12.304 1.00 96.25 73 ALA A CA 1
ATOM 570 C C . ALA A 1 73 ? -0.723 -3.510 -13.600 1.00 96.25 73 ALA A C 1
ATOM 572 O O . ALA A 1 73 ? -1.820 -3.389 -14.147 1.00 96.25 73 ALA A O 1
ATOM 573 N N . GLY A 1 74 ? 0.223 -4.303 -14.097 1.00 93.94 74 GLY A N 1
ATOM 574 C CA . GLY A 1 74 ? 0.009 -5.076 -15.315 1.00 93.94 74 GLY A CA 1
ATOM 575 C C . GLY A 1 74 ? 1.193 -5.944 -15.710 1.00 93.94 74 GLY A C 1
ATOM 576 O O . GLY A 1 74 ? 2.093 -6.210 -14.914 1.00 93.94 74 GLY A O 1
ATOM 577 N N . LYS A 1 75 ? 1.189 -6.394 -16.966 1.00 92.12 75 L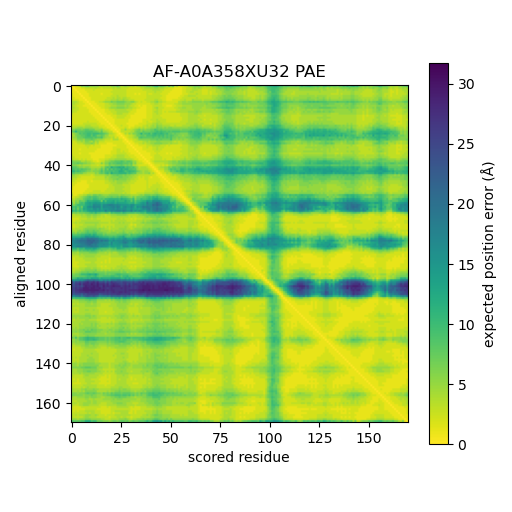YS A N 1
ATOM 578 C CA . LYS A 1 75 ? 2.342 -7.065 -17.576 1.00 92.12 75 LYS A CA 1
ATOM 579 C C . LYS A 1 75 ? 3.315 -6.023 -18.138 1.00 92.12 75 LYS A C 1
ATOM 581 O O . LYS A 1 75 ? 2.861 -5.007 -18.670 1.00 92.12 75 LYS A O 1
ATOM 586 N N . PRO A 1 76 ? 4.634 -6.247 -18.044 1.00 87.75 76 PRO A N 1
ATOM 587 C CA . PRO A 1 76 ? 5.609 -5.349 -18.644 1.00 87.75 76 PRO A CA 1
ATOM 588 C C . PRO A 1 76 ? 5.426 -5.308 -20.168 1.00 87.75 76 PRO A C 1
ATOM 590 O O . PRO A 1 76 ? 5.293 -6.343 -20.813 1.00 87.75 76 PRO A O 1
ATOM 593 N N . ALA A 1 77 ? 5.440 -4.103 -20.748 1.00 82.31 77 ALA A N 1
ATOM 594 C CA . ALA A 1 77 ? 5.299 -3.911 -22.197 1.00 82.31 77 ALA A CA 1
ATOM 595 C C . ALA A 1 77 ? 6.475 -4.501 -22.997 1.00 82.31 77 ALA A C 1
ATOM 597 O O . ALA A 1 77 ? 6.318 -4.879 -24.154 1.00 82.31 77 ALA A O 1
ATOM 598 N N . PHE A 1 78 ? 7.647 -4.577 -22.364 1.00 77.19 78 PHE A N 1
ATOM 599 C CA . PHE A 1 78 ? 8.850 -5.202 -22.896 1.00 77.19 78 PHE A CA 1
ATOM 600 C C . PHE A 1 78 ? 9.320 -6.260 -21.896 1.00 77.19 78 PHE A C 1
ATOM 602 O O . PHE A 1 78 ? 9.618 -5.941 -20.739 1.00 77.19 78 PHE A O 1
ATOM 609 N N . GLY A 1 79 ? 9.360 -7.507 -22.347 1.00 69.81 79 GLY A N 1
ATOM 610 C CA . GLY A 1 79 ? 9.727 -8.681 -21.566 1.00 69.81 79 GLY A CA 1
ATOM 611 C C . GLY A 1 79 ? 9.683 -9.927 -22.446 1.00 69.81 79 GLY A C 1
ATOM 612 O O . GLY A 1 79 ? 9.223 -9.863 -23.588 1.00 69.81 79 GLY A O 1
ATOM 613 N N . ASP A 1 80 ? 10.179 -11.041 -21.921 1.00 78.19 80 ASP A N 1
ATOM 614 C CA . ASP A 1 80 ? 10.199 -12.304 -22.653 1.00 78.19 80 ASP A CA 1
ATOM 615 C C . ASP A 1 80 ? 8.770 -12.815 -22.892 1.00 78.19 80 ASP A C 1
ATOM 617 O O . ASP A 1 80 ? 7.925 -12.798 -21.988 1.00 78.19 80 ASP A O 1
ATOM 621 N N . GLU A 1 81 ? 8.486 -13.278 -24.113 1.00 76.00 81 GLU A N 1
ATOM 622 C CA . GLU A 1 81 ? 7.209 -13.929 -24.416 1.00 76.00 81 GLU A CA 1
ATOM 623 C C . GLU A 1 81 ? 6.992 -15.125 -23.479 1.00 76.00 81 GLU A C 1
ATOM 625 O O . GLU A 1 81 ? 7.864 -15.975 -23.312 1.00 76.00 81 GLU A O 1
ATOM 630 N N . GLY A 1 82 ? 5.810 -15.188 -22.859 1.00 78.12 82 GLY A N 1
ATOM 631 C CA . GLY A 1 82 ? 5.469 -16.225 -21.882 1.00 78.12 82 GLY A CA 1
ATOM 632 C C . GLY A 1 82 ? 5.922 -15.938 -20.447 1.00 78.12 82 GLY A C 1
ATOM 633 O O . GLY A 1 82 ? 5.630 -16.744 -19.570 1.00 78.12 82 GLY A O 1
ATOM 634 N N . SER A 1 83 ? 6.577 -14.802 -20.183 1.00 86.00 83 SER A N 1
ATOM 635 C CA . SER A 1 83 ? 6.911 -14.390 -18.818 1.00 86.00 83 SER A CA 1
ATOM 636 C C . SER A 1 83 ? 5.664 -14.052 -17.993 1.00 86.00 83 SER A C 1
ATOM 638 O O . SER A 1 83 ? 4.738 -13.376 -18.459 1.00 86.00 83 SER A O 1
ATOM 640 N N . ASP A 1 84 ? 5.682 -14.489 -16.734 1.00 90.50 84 ASP A N 1
ATOM 641 C CA . ASP A 1 84 ? 4.706 -14.128 -15.707 1.00 90.50 84 ASP A CA 1
ATOM 642 C C . ASP A 1 84 ? 5.105 -12.870 -14.917 1.00 90.50 84 ASP A C 1
ATOM 644 O O . ASP A 1 84 ? 4.410 -12.494 -13.971 1.00 90.50 84 ASP A O 1
ATOM 648 N N . GLU A 1 85 ? 6.164 -12.163 -15.328 1.00 94.75 85 GLU A N 1
ATOM 649 C CA . GLU A 1 85 ? 6.571 -10.905 -14.702 1.00 94.75 85 GLU A CA 1
ATOM 650 C C . GLU A 1 85 ? 5.403 -9.899 -14.662 1.00 94.75 85 GLU A C 1
ATOM 652 O O . GLU A 1 85 ? 4.579 -9.784 -15.580 1.00 94.75 85 GLU A O 1
ATOM 657 N N . ARG A 1 86 ? 5.318 -9.164 -13.557 1.00 96.25 86 ARG A N 1
ATOM 658 C CA . ARG A 1 86 ? 4.369 -8.079 -13.321 1.00 96.25 86 ARG A CA 1
ATOM 659 C C . ARG A 1 86 ? 5.128 -6.786 -13.093 1.00 96.25 86 ARG A C 1
ATOM 661 O O . ARG A 1 86 ? 6.193 -6.786 -12.484 1.00 96.25 86 ARG A O 1
ATOM 668 N N . VAL A 1 87 ? 4.568 -5.685 -13.575 1.00 96.88 87 VAL A N 1
ATOM 669 C CA . VAL A 1 87 ? 5.069 -4.334 -13.322 1.00 96.88 87 VAL A CA 1
ATOM 670 C C . VAL A 1 87 ? 4.029 -3.542 -12.544 1.00 96.88 87 VAL A C 1
ATOM 672 O O . VAL A 1 87 ? 2.837 -3.605 -12.846 1.00 96.88 87 VAL A O 1
ATOM 675 N N . PHE A 1 88 ? 4.510 -2.788 -11.566 1.00 98.12 88 PHE A N 1
ATOM 676 C CA . PHE A 1 88 ? 3.754 -1.836 -10.771 1.00 98.12 88 PHE A CA 1
ATOM 677 C C . PHE A 1 88 ? 4.369 -0.455 -10.980 1.00 98.12 88 PHE A C 1
ATOM 679 O O . PHE A 1 88 ? 5.586 -0.297 -10.874 1.00 98.12 88 PHE A O 1
ATOM 686 N N . VAL A 1 89 ? 3.533 0.522 -11.309 1.00 97.62 89 VAL A N 1
ATOM 687 C CA . VAL A 1 89 ? 3.891 1.930 -11.473 1.00 97.62 89 VAL A CA 1
ATOM 688 C C . VAL A 1 89 ? 3.196 2.699 -10.365 1.00 97.62 89 VAL A C 1
ATOM 690 O O . VAL A 1 89 ? 1.971 2.666 -10.284 1.00 97.62 89 VAL A O 1
ATOM 693 N N . ILE A 1 90 ? 3.972 3.342 -9.501 1.00 98.12 90 ILE A N 1
ATOM 694 C CA . ILE A 1 90 ? 3.487 3.984 -8.280 1.00 98.12 90 ILE A CA 1
ATOM 695 C C . ILE A 1 90 ? 3.901 5.449 -8.334 1.00 98.12 90 ILE A C 1
ATOM 697 O O . ILE A 1 90 ? 5.096 5.743 -8.401 1.00 98.12 90 ILE A O 1
ATOM 701 N N . ASP A 1 91 ? 2.929 6.355 -8.307 1.00 96.44 91 ASP A N 1
ATOM 702 C CA . ASP A 1 91 ? 3.186 7.793 -8.311 1.00 96.44 91 ASP A CA 1
ATOM 703 C C . ASP A 1 91 ? 3.064 8.379 -6.914 1.00 96.44 91 ASP A C 1
ATOM 705 O O . ASP A 1 91 ? 2.011 8.297 -6.286 1.00 96.44 91 ASP A O 1
ATOM 709 N N . PHE A 1 92 ? 4.142 9.012 -6.464 1.00 95.25 92 PHE A N 1
ATOM 710 C CA . PHE A 1 92 ? 4.204 9.763 -5.222 1.00 95.25 92 PHE A CA 1
ATOM 711 C C . PHE A 1 92 ? 4.097 11.264 -5.514 1.00 95.25 92 PHE A C 1
ATOM 713 O O . PHE A 1 92 ? 4.756 11.777 -6.425 1.00 95.25 92 PHE A O 1
ATOM 720 N N . SER A 1 93 ? 3.279 11.975 -4.741 1.00 93.06 93 SER A N 1
ATOM 721 C CA . SER A 1 93 ? 3.133 13.429 -4.828 1.00 93.06 93 SER A CA 1
ATOM 722 C C . SER A 1 93 ? 4.404 14.164 -4.398 1.00 93.06 93 SER A C 1
ATOM 724 O O . SER A 1 93 ? 5.225 13.623 -3.659 1.00 93.06 93 SER A O 1
ATOM 726 N N . ASP A 1 94 ? 4.530 15.427 -4.816 1.00 90.50 94 ASP A N 1
ATOM 727 C CA . ASP A 1 94 ? 5.566 16.357 -4.334 1.00 90.50 94 ASP A CA 1
ATOM 728 C C . ASP A 1 94 ? 7.011 15.867 -4.554 1.00 90.50 94 ASP A C 1
ATOM 730 O O . ASP A 1 94 ? 7.917 16.139 -3.772 1.00 90.50 94 ASP A O 1
ATOM 734 N N . GLY A 1 95 ? 7.248 15.120 -5.635 1.00 88.69 95 GLY A N 1
ATOM 735 C CA . GLY A 1 95 ? 8.570 14.591 -5.970 1.00 88.69 95 GLY A CA 1
ATOM 736 C C . GLY A 1 95 ? 9.633 15.669 -6.181 1.00 88.69 95 GLY A C 1
ATOM 737 O O . GLY A 1 95 ? 10.812 15.420 -5.933 1.00 88.69 95 GLY A O 1
ATOM 738 N N . ASP A 1 96 ? 9.233 16.875 -6.587 1.00 85.31 96 ASP A N 1
ATOM 739 C CA . ASP A 1 96 ? 10.127 18.030 -6.709 1.00 85.31 96 ASP A CA 1
ATOM 740 C C . ASP A 1 96 ? 10.826 18.363 -5.377 1.00 85.31 96 ASP A C 1
ATOM 742 O O . ASP A 1 96 ? 11.996 18.750 -5.384 1.00 85.31 96 ASP A O 1
ATOM 746 N N . SER A 1 97 ? 10.185 18.101 -4.227 1.00 83.06 97 SER A N 1
ATOM 747 C CA . SER A 1 97 ? 10.775 18.312 -2.896 1.00 83.06 97 SER A CA 1
ATOM 748 C C . SER A 1 97 ? 12.011 17.439 -2.641 1.00 83.06 97 SER A C 1
ATOM 750 O O . SER A 1 97 ? 12.792 17.701 -1.726 1.00 83.06 97 SER A O 1
ATOM 752 N N . ILE A 1 98 ? 12.189 16.359 -3.408 1.00 79.62 98 ILE A N 1
ATOM 753 C CA . ILE A 1 98 ? 13.357 15.477 -3.317 1.00 79.62 98 ILE A CA 1
ATOM 754 C C . ILE A 1 98 ? 14.588 16.165 -3.929 1.00 79.62 98 ILE A C 1
ATOM 756 O O . ILE A 1 98 ? 15.715 15.944 -3.480 1.00 79.62 98 ILE A O 1
ATOM 760 N N . HIS A 1 99 ? 14.391 17.034 -4.927 1.00 64.38 99 HIS A N 1
ATOM 761 C CA . HIS A 1 99 ? 15.472 17.739 -5.617 1.00 64.38 99 HIS A CA 1
ATOM 762 C C . HIS A 1 99 ? 16.100 18.867 -4.797 1.00 64.38 99 HIS A C 1
ATOM 764 O O . HIS A 1 99 ? 17.268 19.185 -5.037 1.00 64.38 99 HIS A O 1
ATOM 770 N N . ASP A 1 100 ? 15.409 19.406 -3.790 1.00 55.09 100 ASP A N 1
ATOM 771 C CA . ASP A 1 100 ? 15.974 20.399 -2.861 1.00 55.09 100 ASP A CA 1
ATOM 772 C C . ASP A 1 100 ? 17.198 19.866 -2.089 1.00 55.09 100 ASP A C 1
ATOM 774 O O . ASP A 1 100 ? 18.009 20.635 -1.573 1.00 55.09 100 ASP A O 1
ATOM 778 N N . PHE A 1 101 ? 17.397 18.547 -2.072 1.00 51.41 101 PHE A N 1
ATOM 779 C CA . PHE A 1 101 ? 18.562 17.892 -1.481 1.00 51.41 101 PHE A CA 1
ATOM 780 C C . PHE A 1 101 ? 19.713 17.626 -2.482 1.00 51.41 101 PHE A C 1
ATOM 782 O O . PHE A 1 101 ? 20.754 17.093 -2.099 1.00 51.41 101 PHE A O 1
ATOM 789 N N . SER A 1 102 ? 19.561 17.965 -3.770 1.00 46.06 102 SER A N 1
ATOM 790 C CA . SER A 1 102 ? 20.387 17.449 -4.882 1.00 46.06 102 SER A CA 1
ATOM 791 C C . SER A 1 102 ? 21.699 18.194 -5.193 1.00 46.06 102 SER A C 1
ATOM 793 O O . SER A 1 102 ? 22.127 18.254 -6.345 1.00 46.06 102 SER A O 1
ATOM 795 N N . THR A 1 103 ? 22.425 18.692 -4.186 1.00 48.25 103 THR A N 1
ATOM 796 C CA . THR A 1 103 ? 23.858 19.006 -4.395 1.00 48.25 103 THR A CA 1
ATOM 797 C C . THR A 1 103 ? 24.744 17.757 -4.392 1.00 48.25 103 THR A C 1
ATOM 799 O O . THR A 1 103 ? 25.914 17.845 -4.759 1.00 48.25 103 THR A O 1
ATOM 802 N N . GLU A 1 104 ? 24.204 16.594 -4.015 1.00 48.78 104 GLU A N 1
ATOM 803 C CA . GLU A 1 104 ? 24.922 15.319 -3.995 1.00 48.78 104 GLU A CA 1
ATOM 804 C C . GLU A 1 104 ? 24.149 14.214 -4.732 1.00 48.78 104 GLU A C 1
ATOM 806 O O . GLU A 1 104 ? 22.927 14.093 -4.654 1.00 48.78 104 GLU A O 1
ATOM 811 N N . THR A 1 105 ? 24.882 13.396 -5.482 1.00 47.69 105 THR A N 1
ATOM 812 C CA . THR A 1 105 ? 24.384 12.186 -6.150 1.00 47.69 105 THR A CA 1
ATOM 813 C C . THR A 1 105 ? 23.814 11.199 -5.111 1.00 47.69 105 THR A C 1
ATOM 815 O O . THR A 1 105 ? 24.482 10.937 -4.116 1.00 47.69 105 THR A O 1
ATOM 818 N N . ASN A 1 106 ? 22.644 10.590 -5.374 1.0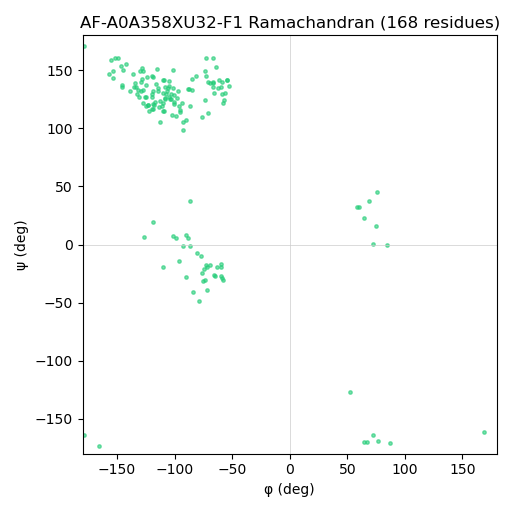0 55.09 106 ASN A N 1
ATOM 819 C CA . ASN A 1 106 ? 21.977 9.537 -4.566 1.00 55.09 106 ASN A CA 1
ATOM 820 C C . ASN A 1 106 ? 21.259 9.942 -3.252 1.00 55.09 106 ASN A C 1
ATOM 822 O O . ASN A 1 106 ? 21.347 9.232 -2.251 1.00 55.09 106 ASN A O 1
ATOM 826 N N . VAL A 1 107 ? 20.465 11.019 -3.242 1.00 68.94 107 VAL A N 1
ATOM 827 C CA . VAL A 1 107 ? 19.683 11.381 -2.036 1.00 68.94 107 VAL A CA 1
ATOM 828 C C . VAL A 1 107 ? 18.502 10.434 -1.763 1.00 68.94 107 VAL A C 1
ATOM 830 O O . VAL A 1 107 ? 18.242 10.116 -0.602 1.00 68.94 107 VAL A O 1
ATOM 833 N N . ALA A 1 108 ? 17.789 9.988 -2.802 1.00 81.31 108 ALA A N 1
ATOM 834 C CA . ALA A 1 108 ? 16.596 9.155 -2.660 1.00 81.31 108 ALA A CA 1
ATOM 835 C C . ALA A 1 108 ? 16.908 7.665 -2.856 1.00 81.31 108 ALA A C 1
ATOM 837 O O . ALA A 1 108 ? 17.450 7.265 -3.888 1.00 81.31 108 ALA A O 1
ATOM 838 N N . GLN A 1 109 ? 16.530 6.839 -1.885 1.00 90.19 109 GLN A N 1
ATOM 839 C CA . GLN A 1 109 ? 16.638 5.384 -1.932 1.00 90.19 109 GLN A CA 1
ATOM 840 C C . GLN A 1 109 ? 15.246 4.764 -1.931 1.00 90.19 109 GLN A C 1
ATOM 842 O O . GLN A 1 109 ? 14.394 5.133 -1.127 1.00 90.19 109 GLN A O 1
ATOM 847 N N . VAL A 1 110 ? 15.011 3.821 -2.842 1.00 94.25 110 VAL A N 1
ATOM 848 C CA . VAL A 1 110 ? 13.749 3.080 -2.910 1.00 94.25 110 VAL A CA 1
ATOM 849 C C . VAL A 1 110 ? 13.942 1.733 -2.232 1.00 94.25 110 VAL A C 1
ATOM 851 O O . VAL A 1 110 ? 14.636 0.858 -2.749 1.00 94.25 110 VAL A O 1
ATOM 854 N N . ASN A 1 111 ? 13.299 1.567 -1.084 1.00 96.19 111 ASN A N 1
ATOM 855 C CA . ASN A 1 111 ? 13.297 0.337 -0.313 1.00 96.19 111 ASN A 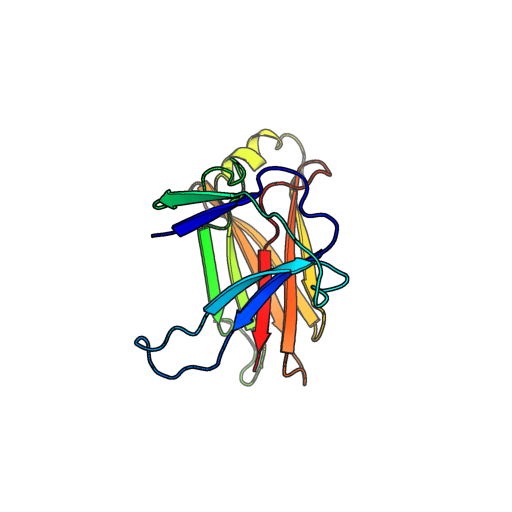CA 1
ATOM 856 C C . ASN A 1 111 ? 12.087 -0.501 -0.723 1.00 96.19 111 ASN A C 1
ATOM 858 O O . ASN A 1 111 ? 10.952 -0.194 -0.356 1.00 96.19 111 ASN A O 1
ATOM 862 N N . ALA A 1 112 ? 12.340 -1.557 -1.495 1.00 98.00 112 ALA A N 1
ATOM 863 C CA . ALA A 1 112 ? 11.317 -2.484 -1.956 1.00 98.00 112 ALA A CA 1
ATOM 864 C C . ALA A 1 112 ? 11.453 -3.852 -1.281 1.00 98.00 112 ALA A C 1
ATOM 866 O O . ALA A 1 112 ? 12.556 -4.367 -1.096 1.00 98.00 112 ALA A O 1
ATOM 867 N N . PHE A 1 113 ? 10.320 -4.459 -0.952 1.00 98.56 113 PHE A N 1
ATOM 868 C CA . PHE A 1 113 ? 10.232 -5.784 -0.352 1.00 98.56 113 PHE A CA 1
ATOM 869 C C . PHE A 1 113 ? 9.119 -6.593 -1.020 1.00 98.56 113 PHE A C 1
ATOM 871 O O . PHE A 1 113 ? 8.097 -6.037 -1.421 1.00 98.56 113 PHE A O 1
ATOM 878 N N . SER A 1 114 ? 9.330 -7.907 -1.117 1.00 98.44 114 SER A N 1
ATOM 879 C CA . SER A 1 114 ? 8.315 -8.880 -1.511 1.00 98.44 114 SER A CA 1
ATOM 880 C C . SER A 1 114 ? 8.374 -10.083 -0.575 1.00 98.44 114 SER A C 1
ATOM 882 O O . SER A 1 114 ? 9.468 -10.575 -0.287 1.00 98.44 114 SER A O 1
ATOM 884 N N . SER A 1 115 ? 7.219 -10.570 -0.117 1.00 98.56 115 SER A N 1
ATOM 885 C CA . SER A 1 115 ? 7.142 -11.769 0.729 1.00 98.56 115 SER A CA 1
ATOM 886 C C . SER A 1 115 ? 7.331 -13.079 -0.044 1.00 98.56 115 SER A C 1
ATOM 888 O O . SER A 1 115 ? 7.754 -14.075 0.541 1.00 98.56 115 SER A O 1
ATOM 890 N N . ALA A 1 116 ? 7.048 -13.082 -1.349 1.00 98.06 116 ALA A N 1
ATOM 891 C CA . ALA A 1 116 ? 7.194 -14.230 -2.241 1.00 98.06 116 ALA A CA 1
ATOM 892 C C . ALA A 1 116 ? 7.527 -13.784 -3.674 1.00 98.06 116 ALA A C 1
ATOM 894 O O . ALA A 1 116 ? 7.321 -12.630 -4.046 1.00 98.06 116 ALA A O 1
ATOM 895 N N . GLY A 1 117 ? 8.074 -14.686 -4.488 1.00 96.88 117 GLY A N 1
ATOM 896 C CA . GLY A 1 117 ? 8.633 -14.313 -5.788 1.00 96.88 117 GLY A CA 1
ATOM 897 C C . GLY A 1 117 ? 9.885 -13.439 -5.649 1.00 96.88 117 GLY A C 1
ATOM 898 O O . GLY A 1 117 ? 10.457 -13.286 -4.566 1.00 96.88 117 GLY A O 1
ATOM 899 N N . LYS A 1 118 ? 10.344 -12.878 -6.764 1.00 97.62 118 LYS A N 1
ATOM 900 C CA . LYS A 1 118 ? 11.577 -12.097 -6.844 1.00 97.62 118 LYS A CA 1
ATOM 901 C C . LYS A 1 118 ? 11.300 -10.727 -7.439 1.00 97.62 118 LYS A C 1
ATOM 903 O O . LYS A 1 118 ? 10.798 -10.612 -8.551 1.00 97.62 118 LYS A O 1
ATOM 908 N N . ILE A 1 119 ? 11.720 -9.679 -6.736 1.00 97.69 119 ILE A N 1
ATOM 909 C CA . ILE A 1 119 ? 11.799 -8.344 -7.330 1.00 97.69 119 ILE A CA 1
ATOM 910 C C . ILE A 1 119 ? 12.967 -8.345 -8.320 1.00 97.69 119 ILE A C 1
ATOM 912 O O . ILE A 1 119 ? 14.127 -8.509 -7.932 1.00 97.69 119 ILE A O 1
ATOM 916 N N . THR A 1 120 ? 12.663 -8.218 -9.607 1.00 95.56 120 THR A N 1
ATOM 917 C CA . THR A 1 120 ? 13.651 -8.277 -10.696 1.00 95.56 120 THR A CA 1
ATOM 918 C C . THR A 1 120 ? 14.213 -6.903 -11.028 1.00 95.56 120 THR A C 1
ATOM 920 O O . THR A 1 120 ? 15.356 -6.790 -11.474 1.00 95.56 120 THR A O 1
ATOM 923 N N . ASN A 1 121 ? 13.433 -5.848 -10.791 1.00 95.12 121 ASN A N 1
ATOM 924 C CA . 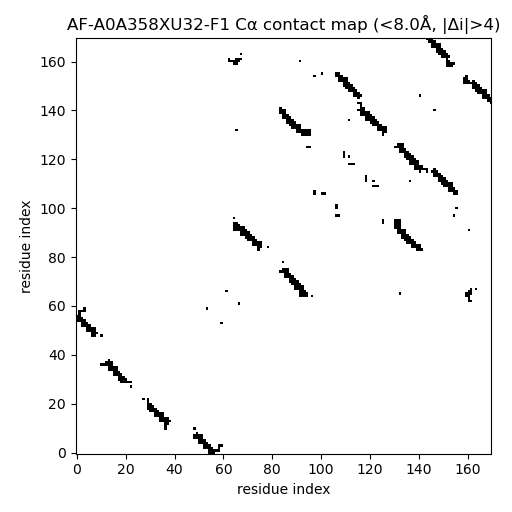ASN A 1 121 ? 13.865 -4.479 -11.001 1.00 95.12 121 ASN A CA 1
ATOM 925 C C . ASN A 1 121 ? 13.102 -3.508 -10.101 1.00 95.12 121 ASN A C 1
ATOM 927 O O . ASN A 1 121 ? 11.896 -3.647 -9.903 1.00 95.12 121 ASN A O 1
ATOM 931 N N . VAL A 1 122 ? 13.814 -2.493 -9.622 1.00 95.75 122 VAL A N 1
ATOM 932 C CA . VAL A 1 122 ? 13.229 -1.294 -9.028 1.00 95.75 122 VAL A CA 1
ATOM 933 C C . VAL A 1 122 ? 13.932 -0.105 -9.651 1.00 95.75 122 VAL A C 1
ATOM 935 O O . VAL A 1 122 ? 15.162 -0.059 -9.694 1.00 95.75 122 VAL A O 1
ATOM 938 N N . SER A 1 123 ? 13.162 0.851 -10.142 1.00 93.00 123 SER A N 1
ATOM 939 C CA . SER A 1 123 ? 13.688 2.125 -10.617 1.00 93.00 123 SER A CA 1
ATOM 940 C C . SER A 1 123 ? 12.736 3.240 -10.236 1.00 93.00 123 SER A C 1
ATOM 942 O O . SER A 1 123 ? 11.549 3.006 -10.022 1.00 93.00 123 SER A O 1
ATOM 944 N N . ALA A 1 124 ? 13.257 4.453 -10.120 1.00 92.62 124 ALA A N 1
ATOM 945 C CA . ALA A 1 124 ? 12.434 5.610 -9.843 1.00 92.62 124 ALA A CA 1
ATOM 946 C C . ALA A 1 124 ? 12.982 6.854 -10.527 1.00 92.62 124 ALA A C 1
ATOM 948 O O . ALA A 1 124 ? 14.177 6.946 -10.815 1.00 92.62 124 ALA A O 1
ATOM 949 N N . SER A 1 125 ? 12.091 7.794 -10.808 1.00 90.56 125 SER A N 1
ATOM 950 C CA . SER A 1 125 ? 12.430 9.044 -11.477 1.00 90.56 125 SER A CA 1
ATOM 951 C C . SER A 1 125 ? 11.396 10.119 -11.181 1.00 90.56 125 SER A C 1
ATOM 953 O O . SER A 1 125 ? 10.200 9.824 -11.134 1.00 90.56 125 SER A O 1
ATOM 955 N N . LEU A 1 126 ? 11.843 11.371 -11.106 1.00 90.31 126 LEU A N 1
ATOM 956 C CA . LEU A 1 126 ? 10.942 12.513 -11.181 1.00 90.31 126 LEU A CA 1
ATOM 957 C C . LEU A 1 126 ? 10.298 12.585 -12.572 1.00 90.31 126 LEU A C 1
ATOM 959 O O . LEU A 1 126 ? 10.980 12.562 -13.599 1.00 90.31 126 LEU A O 1
ATOM 963 N N . VAL A 1 127 ? 8.978 12.719 -12.604 1.00 90.69 127 VAL A N 1
ATOM 964 C CA . VAL A 1 127 ? 8.209 12.940 -13.825 1.00 90.69 127 VAL A CA 1
ATOM 965 C C . VAL A 1 127 ? 8.041 14.442 -14.026 1.00 90.69 127 VAL A C 1
ATOM 967 O O . VAL A 1 127 ? 7.143 15.057 -13.458 1.00 90.69 127 VAL A O 1
ATOM 970 N N . GLY A 1 128 ? 8.879 15.035 -14.880 1.00 86.31 128 GLY A N 1
ATOM 971 C CA . GLY A 1 128 ? 8.944 16.495 -15.049 1.00 86.31 128 GLY A CA 1
ATOM 972 C C . GLY A 1 128 ? 7.648 17.180 -15.511 1.00 86.31 128 GLY A C 1
ATOM 973 O O . GLY A 1 128 ? 7.502 18.379 -15.318 1.00 86.31 128 GLY A O 1
ATOM 974 N N . ALA A 1 129 ? 6.696 16.451 -16.103 1.00 89.44 129 ALA A N 1
ATOM 975 C CA . ALA A 1 129 ? 5.395 17.015 -16.477 1.00 89.44 129 ALA A CA 1
ATOM 976 C C . ALA A 1 129 ? 4.455 17.219 -15.275 1.00 89.44 129 ALA A C 1
ATOM 978 O O . ALA A 1 129 ? 3.626 18.124 -15.298 1.00 89.44 129 ALA A O 1
ATOM 979 N N . SER A 1 130 ? 4.566 16.366 -14.254 1.00 89.62 130 SER A N 1
ATOM 980 C CA . SER A 1 130 ? 3.691 16.366 -13.075 1.00 89.62 130 SER A CA 1
ATOM 981 C C . SER A 1 130 ? 4.382 16.825 -11.792 1.00 89.62 130 SER A C 1
ATOM 983 O O . SER A 1 130 ? 3.688 17.126 -10.833 1.00 89.62 130 SER A O 1
ATOM 985 N N . GLY A 1 131 ? 5.717 16.804 -11.732 1.00 89.44 131 GLY A N 1
ATOM 986 C CA . GLY A 1 131 ? 6.473 16.985 -10.482 1.00 89.44 131 GLY A CA 1
ATOM 987 C C . GLY A 1 131 ? 6.389 15.784 -9.526 1.00 89.44 131 GLY A C 1
ATOM 988 O O . GLY A 1 131 ? 6.969 15.796 -8.446 1.00 89.44 131 GLY A O 1
ATOM 989 N N . ASN A 1 132 ? 5.675 14.720 -9.906 1.00 92.81 132 ASN A N 1
ATOM 990 C CA . ASN A 1 132 ? 5.553 13.485 -9.129 1.00 92.81 132 ASN A CA 1
ATOM 991 C C . ASN A 1 132 ? 6.831 12.647 -9.176 1.00 92.81 132 ASN A C 1
ATOM 993 O O . ASN A 1 132 ? 7.524 12.596 -10.196 1.00 92.81 132 ASN A O 1
ATOM 997 N N . TYR A 1 133 ? 7.086 11.906 -8.103 1.00 93.44 133 TYR A N 1
ATOM 998 C CA . TYR A 1 133 ? 8.133 10.897 -8.072 1.00 93.44 133 TYR A CA 1
ATOM 999 C C . TYR A 1 133 ? 7.541 9.528 -8.402 1.00 93.44 133 TYR A C 1
ATOM 1001 O O . TYR A 1 133 ? 6.727 8.995 -7.653 1.00 93.44 133 TYR A O 1
ATOM 1009 N N . ARG A 1 134 ? 7.935 8.956 -9.539 1.00 95.44 134 ARG A N 1
ATOM 1010 C CA . ARG A 1 134 ? 7.392 7.687 -10.028 1.00 95.44 134 ARG A CA 1
ATOM 1011 C C . ARG A 1 134 ? 8.336 6.544 -9.719 1.00 95.44 134 ARG A C 1
ATOM 1013 O O . ARG A 1 134 ? 9.499 6.600 -10.112 1.00 95.44 134 ARG A O 1
ATOM 1020 N N . VAL A 1 135 ? 7.819 5.489 -9.100 1.00 96.75 135 VAL A N 1
ATOM 1021 C CA . VAL A 1 135 ? 8.521 4.222 -8.877 1.00 96.75 135 VAL A CA 1
ATOM 1022 C C . VAL A 1 135 ? 7.973 3.159 -9.824 1.00 96.75 135 VAL A C 1
ATOM 1024 O O . VAL A 1 135 ? 6.764 2.993 -9.961 1.00 96.75 135 VAL A O 1
ATOM 1027 N N . TYR A 1 136 ? 8.873 2.406 -10.443 1.00 96.50 136 TYR A N 1
ATOM 1028 C CA . TYR A 1 136 ? 8.583 1.170 -11.155 1.00 96.50 136 TYR A CA 1
ATOM 1029 C C . TYR A 1 136 ? 9.129 0.001 -10.343 1.00 96.50 136 TYR A C 1
ATOM 1031 O O . TYR A 1 136 ? 10.322 -0.034 -10.035 1.00 96.50 136 TYR A O 1
ATOM 1039 N N . LEU A 1 137 ? 8.278 -0.974 -10.039 1.00 97.69 137 LEU A N 1
ATOM 1040 C CA . LEU A 1 137 ? 8.663 -2.237 -9.416 1.00 97.69 137 LEU A CA 1
ATOM 1041 C C . LEU A 1 137 ? 8.278 -3.381 -10.347 1.00 97.69 137 LEU A C 1
ATOM 1043 O O . LEU A 1 137 ? 7.129 -3.477 -10.774 1.00 97.69 137 LEU A O 1
ATOM 1047 N N . LYS A 1 138 ? 9.235 -4.254 -10.655 1.00 96.69 138 LYS A N 1
ATOM 1048 C CA . LYS A 1 138 ? 8.995 -5.494 -11.392 1.00 96.69 138 LYS A CA 1
ATOM 1049 C C . LYS A 1 138 ? 9.102 -6.694 -10.462 1.00 96.69 138 LYS A C 1
ATOM 1051 O O . LYS A 1 138 ? 10.089 -6.832 -9.739 1.00 96.69 138 LYS A O 1
ATOM 1056 N N . LEU A 1 139 ? 8.088 -7.547 -10.503 1.00 97.56 139 LEU A N 1
ATOM 1057 C CA . LEU A 1 139 ? 7.986 -8.788 -9.748 1.00 97.56 139 LEU A CA 1
ATOM 1058 C C . LEU A 1 139 ? 7.937 -9.959 -10.726 1.00 97.56 139 LEU A C 1
ATOM 1060 O O . LEU A 1 139 ? 7.015 -10.040 -11.530 1.00 97.56 139 LEU A O 1
ATOM 1064 N N . ASP A 1 140 ? 8.870 -10.893 -10.607 1.00 96.25 140 ASP A N 1
ATOM 1065 C CA . ASP A 1 140 ? 8.702 -12.252 -11.111 1.00 96.25 140 ASP A CA 1
ATOM 1066 C C . ASP A 1 140 ? 8.073 -13.100 -9.993 1.00 96.25 140 ASP A C 1
ATOM 1068 O O . ASP A 1 140 ? 8.742 -13.376 -8.990 1.00 96.25 140 ASP A O 1
ATOM 1072 N N . PRO A 1 141 ? 6.786 -13.476 -10.095 1.00 96.50 141 PRO A N 1
ATOM 1073 C CA . PRO A 1 141 ? 6.125 -14.224 -9.036 1.00 96.50 141 PRO A CA 1
ATOM 1074 C C . PRO A 1 141 ? 6.593 -15.685 -8.952 1.00 96.50 141 PRO A C 1
ATOM 1076 O O . PRO A 1 141 ? 6.366 -16.327 -7.925 1.00 96.50 141 PRO A O 1
ATOM 1079 N N . GLY A 1 142 ? 7.236 -16.227 -9.995 1.00 95.00 142 GLY A N 1
ATOM 1080 C CA . GLY A 1 142 ? 7.483 -17.662 -10.118 1.00 95.00 142 GLY A CA 1
ATOM 1081 C C . GLY A 1 142 ? 6.191 -18.469 -9.944 1.00 95.00 142 GLY A C 1
AT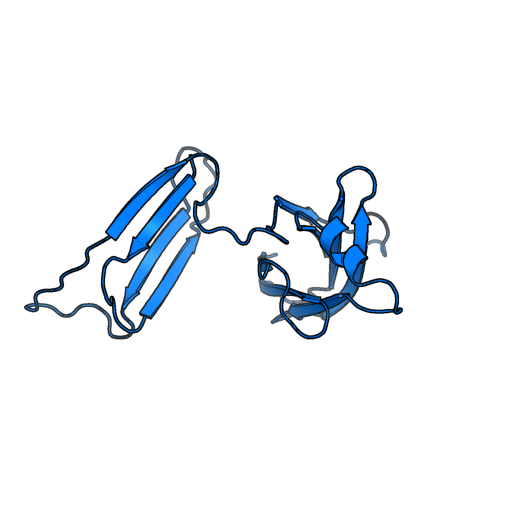OM 1082 O O . GLY A 1 142 ? 5.172 -18.173 -10.570 1.00 95.00 142 GLY A O 1
ATOM 1083 N N . ASP A 1 143 ? 6.218 -19.446 -9.037 1.00 95.50 143 ASP A N 1
ATOM 1084 C CA . ASP A 1 143 ? 5.068 -20.300 -8.706 1.00 95.50 143 ASP A CA 1
ATOM 1085 C C . ASP A 1 143 ? 4.175 -19.726 -7.587 1.00 95.50 143 ASP A C 1
ATOM 1087 O O . ASP A 1 143 ? 3.256 -20.399 -7.125 1.00 95.50 143 ASP A O 1
ATOM 1091 N N . ALA A 1 144 ? 4.432 -18.504 -7.104 1.00 97.25 144 ALA A N 1
ATOM 1092 C CA . ALA A 1 144 ? 3.605 -17.908 -6.060 1.00 97.25 144 ALA A CA 1
ATOM 1093 C C . ALA A 1 144 ? 2.207 -17.556 -6.598 1.00 97.25 144 ALA A C 1
ATOM 1095 O O . ALA A 1 144 ? 2.069 -17.015 -7.699 1.00 97.25 144 ALA A O 1
ATOM 1096 N N . ASP A 1 145 ? 1.179 -17.823 -5.790 1.00 96.44 145 ASP A N 1
ATOM 1097 C CA . ASP A 1 145 ? -0.202 -17.378 -6.037 1.00 96.44 145 ASP A CA 1
ATOM 1098 C C . ASP A 1 145 ? -0.545 -16.082 -5.293 1.00 96.44 145 ASP A C 1
ATOM 1100 O O . ASP A 1 145 ? -1.550 -15.438 -5.592 1.00 96.44 145 ASP A O 1
ATOM 1104 N N . LEU A 1 146 ? 0.290 -15.700 -4.323 1.00 97.00 146 LEU A N 1
ATOM 1105 C CA . LEU A 1 146 ? 0.165 -14.485 -3.529 1.00 97.00 146 LEU A CA 1
ATOM 1106 C C . LEU A 1 146 ? 1.554 -13.936 -3.197 1.00 97.00 146 LEU A C 1
ATOM 1108 O O . LEU A 1 146 ? 2.440 -14.690 -2.794 1.00 97.00 146 LEU A O 1
ATOM 1112 N N . ALA A 1 147 ? 1.721 -12.620 -3.313 1.00 98.00 147 ALA A N 1
ATOM 1113 C CA . ALA A 1 147 ? 2.885 -11.893 -2.821 1.00 98.00 147 ALA A CA 1
ATOM 1114 C C . ALA A 1 147 ? 2.448 -10.574 -2.174 1.00 98.00 147 ALA A C 1
ATOM 1116 O O . ALA A 1 147 ? 1.666 -9.813 -2.745 1.00 98.00 147 ALA A O 1
ATOM 1117 N N . GLU A 1 148 ? 2.970 -10.293 -0.984 1.00 98.12 148 GLU A N 1
ATOM 1118 C CA . GLU A 1 148 ? 2.818 -8.994 -0.332 1.00 98.12 148 GLU A CA 1
ATOM 1119 C C . GLU A 1 148 ? 4.024 -8.135 -0.685 1.00 98.12 148 GLU A C 1
ATOM 1121 O O . GLU A 1 148 ? 5.171 -8.516 -0.439 1.00 98.12 148 GLU A O 1
ATOM 1126 N N . LEU A 1 149 ? 3.750 -6.984 -1.284 1.00 98.62 149 LEU A N 1
ATOM 1127 C CA . LEU A 1 149 ? 4.731 -6.034 -1.767 1.00 98.62 149 LEU A CA 1
ATOM 1128 C C . LEU A 1 149 ? 4.723 -4.797 -0.883 1.00 98.62 149 LEU A C 1
ATOM 1130 O O . LEU A 1 149 ? 3.671 -4.315 -0.457 1.00 98.62 149 LEU A O 1
ATOM 1134 N N . ARG A 1 150 ? 5.917 -4.261 -0.646 1.00 98.56 150 ARG A N 1
ATOM 1135 C CA . ARG A 1 150 ? 6.109 -3.003 0.065 1.00 98.56 150 ARG A CA 1
ATOM 1136 C C . ARG A 1 150 ? 7.097 -2.127 -0.685 1.00 98.56 150 ARG A C 1
ATOM 1138 O O . ARG A 1 150 ? 8.154 -2.612 -1.081 1.00 98.56 150 ARG A O 1
ATOM 1145 N N . VAL A 1 151 ? 6.783 -0.842 -0.817 1.00 98.38 151 VAL A N 1
ATOM 1146 C CA . VAL A 1 151 ? 7.702 0.185 -1.321 1.00 98.38 151 VAL A CA 1
ATOM 1147 C C . VAL A 1 151 ? 7.681 1.379 -0.374 1.00 98.38 151 VAL A C 1
ATOM 1149 O O . VAL A 1 151 ? 6.623 1.914 -0.062 1.00 98.38 151 VAL A O 1
ATOM 1152 N N . ALA A 1 152 ? 8.855 1.797 0.083 1.00 96.56 152 ALA A N 1
ATOM 1153 C CA . ALA A 1 152 ? 9.054 3.039 0.819 1.00 96.56 152 ALA A CA 1
ATOM 1154 C C . ALA A 1 152 ? 10.218 3.813 0.198 1.00 96.56 152 ALA A C 1
ATOM 1156 O O . ALA A 1 152 ? 11.156 3.213 -0.331 1.00 96.56 152 ALA A O 1
ATOM 1157 N N . ILE A 1 153 ? 10.163 5.138 0.269 1.00 94.06 153 ILE A N 1
ATOM 1158 C CA . ILE A 1 153 ? 11.237 6.005 -0.209 1.00 94.06 153 ILE A CA 1
ATOM 1159 C C . ILE A 1 153 ? 11.923 6.615 1.007 1.00 94.06 153 ILE A C 1
ATOM 1161 O O . ILE A 1 153 ? 11.267 7.069 1.942 1.00 94.06 153 ILE A O 1
ATOM 1165 N N . GLU A 1 154 ? 13.248 6.625 1.001 1.00 91.44 154 GLU A N 1
ATOM 1166 C CA . GLU A 1 154 ? 14.057 7.334 1.983 1.00 91.44 154 GLU A CA 1
ATOM 1167 C C . GLU A 1 154 ? 14.830 8.458 1.310 1.00 91.44 154 GLU A C 1
ATOM 1169 O O . GLU A 1 154 ? 15.447 8.255 0.270 1.00 91.44 154 GLU A O 1
ATOM 1174 N N . VAL A 1 155 ? 14.827 9.640 1.919 1.00 88.25 155 VAL A N 1
ATOM 1175 C CA . VAL A 1 155 ? 15.576 10.815 1.471 1.00 88.25 155 VAL A CA 1
ATOM 1176 C C . VAL A 1 155 ? 16.473 11.252 2.622 1.00 88.25 155 VAL A C 1
ATOM 1178 O O . VAL A 1 155 ? 15.998 11.518 3.727 1.00 88.25 155 VAL A O 1
ATOM 1181 N N . GLY A 1 156 ? 17.791 11.257 2.405 1.00 84.81 156 GLY A N 1
ATOM 1182 C CA . GLY A 1 156 ? 18.755 11.609 3.458 1.00 84.81 156 GLY A CA 1
ATOM 1183 C C . GLY A 1 156 ? 18.693 10.684 4.685 1.00 84.81 156 GLY A C 1
ATOM 1184 O O . GLY A 1 156 ? 18.888 11.135 5.814 1.00 84.81 156 GLY A O 1
ATOM 1185 N N . GLY A 1 157 ? 18.371 9.401 4.477 1.00 85.31 157 GLY A N 1
ATOM 1186 C CA . GLY A 1 157 ? 18.264 8.390 5.538 1.00 85.31 157 GLY A CA 1
ATOM 1187 C C . GLY A 1 157 ? 17.004 8.495 6.406 1.00 85.31 157 GLY A C 1
ATOM 1188 O O . GLY A 1 157 ? 16.965 7.931 7.498 1.00 85.31 157 GLY A O 1
ATOM 1189 N N . ARG A 1 158 ? 15.984 9.241 5.966 1.00 87.81 158 ARG A N 1
ATOM 1190 C CA . ARG A 1 158 ? 14.670 9.322 6.621 1.00 87.81 158 ARG A CA 1
ATOM 1191 C C . ARG A 1 158 ? 13.575 8.946 5.639 1.00 87.81 158 ARG A C 1
ATOM 1193 O O . ARG A 1 158 ? 13.669 9.310 4.472 1.00 87.81 158 ARG A O 1
ATOM 1200 N N . GLN A 1 159 ? 12.526 8.279 6.117 1.00 90.62 159 GLN A N 1
ATOM 1201 C CA . GLN A 1 159 ? 11.364 7.982 5.283 1.00 90.62 159 GLN A CA 1
ATOM 1202 C C . GLN A 1 159 ? 10.747 9.282 4.750 1.00 90.62 159 GLN A C 1
ATOM 1204 O O . GLN A 1 159 ? 10.469 10.210 5.513 1.00 90.62 159 GLN A O 1
ATOM 1209 N N . TRP A 1 160 ? 10.536 9.319 3.441 1.00 91.62 160 TRP A N 1
ATOM 1210 C CA . TRP A 1 160 ? 9.831 10.364 2.720 1.00 91.62 160 TRP A CA 1
ATOM 1211 C C . TRP A 1 160 ? 8.508 9.787 2.218 1.00 91.62 160 TRP A C 1
ATOM 1213 O O . TRP A 1 160 ? 8.495 8.786 1.502 1.00 91.62 160 TRP A O 1
ATOM 1223 N N . GLY A 1 161 ? 7.402 10.408 2.625 1.00 91.38 161 GLY A N 1
ATOM 1224 C CA . GLY A 1 161 ? 6.063 9.991 2.229 1.00 91.38 161 GLY A CA 1
ATOM 1225 C C . GLY A 1 161 ? 5.547 8.700 2.860 1.00 91.38 161 GLY A C 1
ATOM 1226 O O . GLY A 1 161 ? 6.035 8.204 3.885 1.00 91.38 161 GLY A O 1
ATOM 1227 N N . GLU A 1 162 ? 4.491 8.186 2.240 1.00 93.31 162 GLU A N 1
ATOM 1228 C CA . GLU A 1 162 ? 3.802 6.964 2.633 1.00 93.31 162 GLU A CA 1
ATOM 1229 C C . GLU A 1 162 ? 4.624 5.710 2.309 1.00 93.31 162 GLU A C 1
ATOM 1231 O O . GLU A 1 162 ? 5.538 5.702 1.485 1.00 93.31 162 GLU A O 1
ATOM 1236 N N . THR A 1 163 ? 4.277 4.609 2.971 1.00 96.06 163 THR A N 1
ATOM 1237 C CA . THR A 1 163 ? 4.710 3.278 2.545 1.00 96.06 163 THR A CA 1
ATOM 1238 C C . THR A 1 163 ? 3.598 2.669 1.702 1.00 96.06 163 THR A C 1
ATOM 1240 O O . THR A 1 163 ? 2.501 2.441 2.206 1.00 96.06 163 THR A O 1
ATOM 1243 N N . TRP A 1 164 ? 3.892 2.357 0.444 1.00 97.69 164 TRP A N 1
ATOM 1244 C CA . TRP A 1 164 ? 2.986 1.609 -0.419 1.00 97.69 164 TRP A CA 1
ATOM 1245 C C . TRP A 1 164 ? 2.975 0.145 0.009 1.00 97.69 164 TRP A C 1
ATOM 1247 O O . TRP A 1 164 ? 4.032 -0.489 0.076 1.00 97.69 164 TRP A O 1
ATOM 1257 N N . LEU A 1 165 ? 1.788 -0.374 0.311 1.00 97.44 165 LEU A N 1
ATOM 1258 C CA . LEU A 1 165 ? 1.536 -1.778 0.618 1.00 97.44 165 LEU A CA 1
ATOM 1259 C C . LEU A 1 165 ? 0.569 -2.323 -0.424 1.00 97.44 165 LEU A C 1
ATOM 1261 O O . LEU A 1 165 ? -0.456 -1.702 -0.701 1.00 97.44 165 LEU A O 1
ATOM 1265 N N . TYR A 1 166 ? 0.887 -3.479 -0.992 1.00 97.38 166 TYR A N 1
ATOM 1266 C CA . TYR A 1 166 ? 0.072 -4.071 -2.042 1.00 97.38 166 TYR A CA 1
ATOM 1267 C C . TYR A 1 166 ? 0.081 -5.586 -1.949 1.00 97.38 166 TYR A C 1
ATOM 1269 O O . TYR A 1 166 ? 1.133 -6.202 -1.789 1.00 97.38 166 TYR A O 1
ATOM 1277 N N . ARG A 1 167 ? -1.091 -6.201 -2.092 1.00 96.19 167 ARG A N 1
ATOM 1278 C CA . ARG A 1 167 ? -1.226 -7.651 -2.193 1.00 96.19 167 ARG A CA 1
ATOM 1279 C C . ARG A 1 167 ? -1.458 -8.017 -3.650 1.00 96.19 167 ARG A C 1
ATOM 1281 O O . ARG A 1 167 ? -2.507 -7.727 -4.212 1.00 96.19 167 ARG A O 1
ATOM 1288 N N . TRP A 1 168 ? -0.472 -8.663 -4.256 1.00 96.06 168 TRP A N 1
ATOM 1289 C CA . TRP A 1 168 ? -0.637 -9.288 -5.558 1.00 96.06 168 TRP A CA 1
ATOM 1290 C C . TRP A 1 168 ? -1.157 -10.714 -5.375 1.00 96.06 168 TRP A C 1
ATOM 1292 O O . TRP A 1 168 ? -0.624 -11.465 -4.558 1.00 96.06 168 TRP A O 1
ATOM 1302 N N . THR A 1 169 ? -2.166 -11.086 -6.156 1.00 94.00 169 THR A N 1
ATOM 1303 C CA . THR A 1 169 ? -2.648 -12.464 -6.299 1.00 94.00 169 THR A CA 1
ATOM 1304 C C . THR A 1 169 ? -2.710 -12.842 -7.777 1.00 94.00 169 THR A C 1
ATOM 1306 O O . THR A 1 169 ? -2.870 -11.961 -8.628 1.00 94.00 169 THR A O 1
ATOM 1309 N N . ARG A 1 170 ? -2.566 -14.135 -8.078 1.00 89.88 170 ARG A N 1
ATOM 1310 C CA . ARG A 1 170 ? -2.580 -14.663 -9.451 1.00 89.88 170 ARG A CA 1
ATOM 1311 C C . ARG A 1 170 ? -3.940 -14.537 -10.141 1.00 89.88 170 ARG A C 1
ATOM 1313 O O . ARG A 1 170 ? -4.976 -14.722 -9.468 1.00 89.88 170 ARG A O 1
#

Solvent-accessible surface area (backbone atoms only — not comparable to full-atom values): 10432 Å² total; per-residue (Å²): 123,39,77,39,81,43,74,51,76,88,82,71,64,56,45,79,46,79,47,80,50,96,68,98,49,94,89,51,91,38,74,48,76,48,81,44,48,70,85,60,87,65,87,99,62,92,83,88,86,49,65,47,82,48,79,36,84,65,69,94,79,61,63,95,40,26,38,78,76,48,75,50,76,49,68,56,95,77,72,66,89,89,61,75,43,33,32,37,42,37,32,21,36,57,29,57,68,61,56,82,61,58,92,48,91,82,47,70,44,80,51,72,50,59,78,41,50,44,78,76,45,76,52,72,46,72,38,85,91,74,36,24,27,35,36,40,42,28,36,36,37,80,90,50,60,55,28,48,36,37,40,36,35,27,46,81,89,38,80,44,44,53,70,50,73,46,78,49,66,115

Nearest PDB structures (foldseek):
  8iox-assembly5_I  TM=8.829E-01  e=2.844E-09  Escherichia coli
  8ip1-assembly1_A  TM=8.889E-01  e=3.707E-09  Escherichia coli
  8x18-assembly1_B  TM=8.950E-01  e=4.582E-09  Xanthomonas campestris pv. campestris str. ATCC 33913
  8x18-assembly1_A  TM=8.912E-01  e=7.002E-09  Xanthomonas campestris pv. campestris str. ATCC 33913
  1txk-assembly1_A  TM=8.480E-01  e=3.182E-07  Escherichia coli

Foldseek 3Di:
DDKDKAWDDDPDDWDWDWFAADDPDPVDDGIDIDTAHPVGDDPPDDDDTDIDIDDDPDDPPFPPWFEFPDKDKDDDPDDDPPAPKMKIKTWTGQLLVLCVQPPDPPQKDKDKDKPAFDFPDWDWDQDVVHRIIMIMTMGRRDPDQKMWMWIFMGGNNHTTGDIDIDIDGD

Secondary structure (DSSP, 8-state):
-EEEEEEES---SEEEEEEE---S-TTS--EEEEEEETT---TT-----EEEEEEESS-TT--SS--EEEEEEE--SSS-TT---EEEEEEETTTHHHHTTTTSTT-EEEEEEESSSEEEEEEEEEETTTTEEEEEEEEE-TT-SEEEEEEEEEETTEEEEEEEEEEEE-

pLDDT: mean 89.96, std 10.91, range [46.06, 98.62]

Mean predicted aligned error: 5.95 Å